Protein AF-A0A2N9AZY4-F1 (afdb_monomer_lite)

Secondary structure (DSSP, 8-state):
--GGGTT---EEEE-SSEEEEEETTEEEEEEEPP-STT-----THHHHHHHHH-GGGGGG-HHHHHHHHTTSSPPP-

Organism: NCBI:txid1079985

Sequence (77 aa):
MPVRLIGRTLRATLHASELVVYDGQQEVARHERLIAKGQTRLDLDHYLEALVRKPGAFPGATALEQARSAGNFTPVP

InterPro domains:
  IPR054353 Transposase for insertion sequence element IS21-like, C-terminal domain [PF22483] (2-43)

Structure (mmCIF, N/CA/C/O backbone):
data_AF-A0A2N9AZY4-F1
#
_entry.id   AF-A0A2N9AZY4-F1
#
loop_
_atom_site.group_PDB
_atom_site.id
_atom_site.type_symbol
_atom_site.label_atom_id
_atom_site.label_alt_id
_atom_site.label_comp_id
_atom_site.label_asym_id
_atom_site.label_entity_id
_atom_site.label_seq_id
_atom_site.pdbx_PDB_ins_code
_atom_site.Cartn_x
_atom_site.Cartn_y
_atom_site.Cartn_z
_atom_site.occupancy
_atom_site.B_iso_or_equiv
_atom_site.auth_seq_id
_atom_site.auth_comp_id
_atom_site.auth_asym_id
_atom_site.auth_atom_id
_atom_site.pdbx_PDB_model_num
ATOM 1 N N . MET A 1 1 ? -5.219 -1.519 0.928 1.00 68.81 1 MET A N 1
ATOM 2 C CA . MET A 1 1 ? -4.811 -0.788 2.132 1.00 68.81 1 MET A CA 1
ATOM 3 C C . MET A 1 1 ? -5.508 0.551 2.134 1.00 68.81 1 MET A C 1
ATOM 5 O O . MET A 1 1 ? -4.934 1.546 1.731 1.00 68.81 1 MET A O 1
ATOM 9 N N . PRO A 1 2 ? -6.761 0.602 2.562 1.00 73.25 2 PRO A N 1
ATOM 10 C CA . PRO A 1 2 ? -7.445 1.874 2.705 1.00 73.25 2 PRO A CA 1
ATOM 11 C C . PRO A 1 2 ? -6.869 2.668 3.888 1.00 73.25 2 PRO A C 1
ATOM 13 O O . PRO A 1 2 ? -6.563 2.104 4.943 1.00 73.25 2 PRO A O 1
ATOM 16 N N . VAL A 1 3 ? -6.747 3.984 3.707 1.00 80.81 3 VAL A N 1
ATOM 17 C CA . VAL A 1 3 ? -6.299 4.971 4.712 1.00 80.81 3 VAL A CA 1
ATOM 18 C C . VAL A 1 3 ? -7.033 4.839 6.050 1.00 80.81 3 VAL A C 1
ATOM 20 O O . VAL A 1 3 ? -6.436 5.087 7.097 1.00 80.81 3 VAL A O 1
ATOM 23 N N . ARG A 1 4 ? -8.289 4.379 6.060 1.00 80.88 4 ARG A N 1
ATOM 24 C CA . ARG A 1 4 ? -9.061 4.117 7.289 1.00 80.88 4 ARG A CA 1
ATOM 25 C C . ARG A 1 4 ? -8.406 3.171 8.310 1.00 80.88 4 ARG A C 1
ATOM 27 O O . ARG A 1 4 ? -8.863 3.106 9.447 1.00 80.88 4 ARG A O 1
ATOM 34 N N . LEU A 1 5 ? -7.394 2.393 7.916 1.00 86.31 5 LEU A N 1
ATOM 35 C CA . LEU A 1 5 ? -6.710 1.432 8.794 1.00 86.31 5 LEU A CA 1
ATOM 36 C C . LEU A 1 5 ? -5.435 1.993 9.449 1.00 86.31 5 LEU A C 1
ATOM 38 O O . LEU A 1 5 ? -4.730 1.253 10.134 1.00 86.31 5 LEU A O 1
ATOM 42 N N . ILE A 1 6 ? -5.122 3.281 9.263 1.00 85.75 6 ILE A N 1
ATOM 43 C CA . ILE A 1 6 ? -3.966 3.924 9.907 1.00 85.75 6 ILE A CA 1
ATOM 44 C C . ILE A 1 6 ? -4.026 3.745 11.4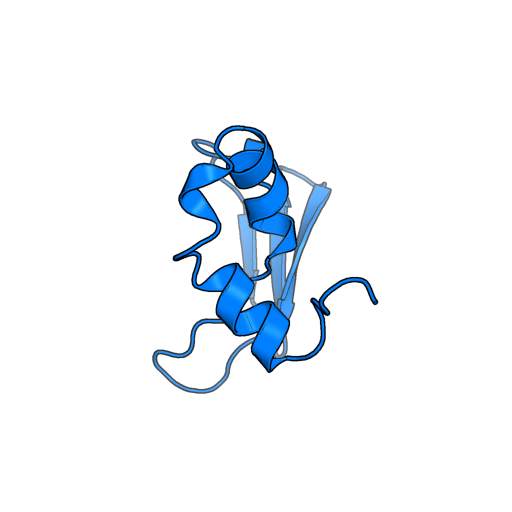32 1.00 85.75 6 ILE A C 1
ATOM 46 O O . ILE A 1 6 ? -5.068 3.931 12.059 1.00 85.75 6 ILE A O 1
ATOM 50 N N . GLY A 1 7 ? -2.885 3.386 12.028 1.00 88.50 7 GLY A N 1
ATOM 51 C CA . GLY A 1 7 ? -2.754 3.151 13.470 1.00 88.50 7 GLY A CA 1
ATOM 52 C C . GLY A 1 7 ? -3.186 1.757 13.933 1.00 88.50 7 GLY A C 1
ATOM 53 O O . GLY A 1 7 ? -3.088 1.468 15.123 1.00 88.50 7 GLY A O 1
ATOM 54 N N . ARG A 1 8 ? -3.636 0.879 13.025 1.00 90.62 8 ARG A N 1
ATOM 55 C CA . ARG A 1 8 ? -3.961 -0.519 13.338 1.00 90.62 8 ARG A CA 1
ATOM 56 C C . ARG A 1 8 ? -2.803 -1.456 13.005 1.00 90.62 8 ARG A C 1
ATOM 58 O O . ARG A 1 8 ? -2.126 -1.289 11.992 1.00 90.62 8 ARG A O 1
ATOM 65 N N . THR A 1 9 ? -2.634 -2.491 13.824 1.00 92.75 9 THR A N 1
ATOM 66 C CA . THR A 1 9 ? -1.751 -3.622 13.513 1.00 92.75 9 THR A CA 1
ATOM 67 C C . THR A 1 9 ? -2.481 -4.585 12.586 1.00 92.75 9 THR A C 1
ATOM 69 O O . THR A 1 9 ? -3.519 -5.130 12.951 1.00 92.75 9 THR A O 1
ATOM 72 N N . LEU A 1 10 ? -1.928 -4.804 11.394 1.00 92.94 10 LEU A N 1
ATOM 73 C CA . LEU A 1 10 ? -2.479 -5.705 10.382 1.00 92.94 10 LEU A CA 1
ATOM 74 C C . LEU A 1 10 ? -1.574 -6.922 10.199 1.00 92.94 10 LEU A C 1
ATOM 76 O O . LEU A 1 10 ? -0.363 -6.851 10.422 1.00 92.94 10 LEU A O 1
ATOM 80 N N . ARG A 1 11 ? -2.149 -8.037 9.744 1.00 95.00 11 ARG A N 1
ATOM 81 C CA . ARG A 1 11 ? -1.379 -9.232 9.383 1.00 95.00 11 ARG A CA 1
ATOM 82 C C . ARG A 1 11 ? -1.071 -9.205 7.893 1.00 95.00 11 ARG A C 1
ATOM 84 O O . ARG A 1 11 ? -1.994 -9.183 7.090 1.00 95.00 11 ARG A O 1
ATOM 91 N N . ALA A 1 12 ? 0.203 -9.285 7.528 1.00 93.44 12 ALA A N 1
ATOM 92 C CA . ALA A 1 12 ? 0.631 -9.450 6.143 1.00 93.44 12 ALA A CA 1
ATOM 93 C C . ALA A 1 12 ? 1.160 -10.872 5.910 1.00 93.44 12 ALA A C 1
ATOM 95 O O . ALA A 1 12 ? 1.909 -11.406 6.728 1.00 93.44 12 ALA A O 1
ATOM 96 N N . THR A 1 13 ? 0.783 -11.482 4.792 1.00 94.38 13 THR A N 1
ATOM 97 C CA . THR A 1 13 ? 1.265 -12.793 4.354 1.00 94.38 13 THR A CA 1
ATOM 98 C C . THR A 1 13 ? 1.921 -12.645 2.991 1.00 94.38 13 THR A C 1
ATOM 100 O O . THR A 1 13 ? 1.314 -12.130 2.054 1.00 94.38 13 THR A O 1
ATOM 103 N N . LEU A 1 14 ? 3.178 -13.077 2.894 1.00 92.56 14 LEU A N 1
ATOM 104 C CA . LEU A 1 14 ? 3.955 -13.049 1.662 1.00 92.56 14 LEU A CA 1
ATOM 105 C C . LEU A 1 14 ? 3.949 -14.441 1.024 1.00 92.56 14 LEU A C 1
ATOM 107 O O . LEU A 1 14 ? 4.480 -15.394 1.591 1.00 92.56 14 LEU A O 1
ATOM 111 N N . HIS A 1 15 ? 3.363 -14.535 -0.160 1.00 91.00 15 HIS A N 1
ATOM 112 C CA . HIS A 1 15 ? 3.360 -15.714 -1.014 1.00 91.00 15 HIS A CA 1
ATOM 113 C C . HIS A 1 15 ? 4.448 -15.608 -2.094 1.00 91.00 15 HIS A C 1
ATOM 115 O O . HIS A 1 15 ? 5.222 -14.649 -2.150 1.00 91.00 15 HIS A O 1
ATOM 121 N N . ALA A 1 16 ? 4.521 -16.612 -2.973 1.00 90.12 16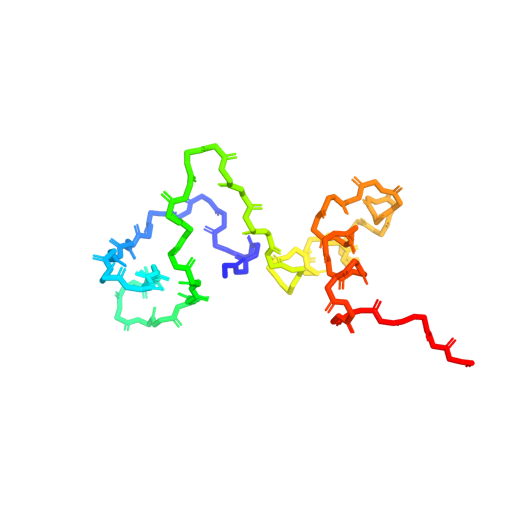 ALA A N 1
ATOM 122 C CA . ALA A 1 16 ? 5.512 -16.657 -4.044 1.00 90.12 16 ALA A CA 1
ATOM 123 C C . ALA A 1 16 ? 5.413 -15.447 -4.988 1.00 90.12 16 ALA A C 1
ATOM 125 O O . ALA A 1 16 ? 6.445 -14.853 -5.294 1.00 90.12 16 ALA A O 1
ATOM 126 N N . SER A 1 17 ? 4.195 -15.069 -5.383 1.00 90.94 17 SER A N 1
ATOM 127 C CA . SER A 1 17 ? 3.901 -14.018 -6.367 1.00 90.94 17 SER A CA 1
ATOM 128 C C . SER A 1 17 ? 3.119 -12.835 -5.803 1.00 90.94 17 SER A C 1
ATOM 130 O O . SER A 1 17 ? 2.882 -11.874 -6.526 1.00 90.94 17 SER A O 1
ATOM 132 N N . GLU A 1 18 ? 2.709 -12.872 -4.535 1.00 92.38 18 GLU A N 1
ATOM 133 C CA . GLU A 1 18 ? 1.816 -11.856 -3.979 1.00 92.38 18 GLU A CA 1
ATOM 134 C C . GLU A 1 18 ? 2.022 -11.604 -2.485 1.00 92.38 18 GLU A C 1
ATOM 136 O O . GLU A 1 18 ? 2.535 -12.445 -1.750 1.00 92.38 18 GLU A O 1
ATOM 141 N N . LEU A 1 19 ? 1.600 -10.427 -2.039 1.00 91.62 19 LEU A N 1
ATOM 142 C CA . LEU A 1 19 ? 1.489 -10.010 -0.650 1.00 91.62 19 LEU A CA 1
ATOM 143 C C . LEU A 1 19 ? 0.011 -9.747 -0.357 1.00 91.62 19 LEU A C 1
ATOM 145 O O . LEU A 1 19 ? -0.597 -8.881 -0.986 1.00 91.62 19 LEU A O 1
ATOM 149 N N . VAL A 1 20 ? -0.549 -10.444 0.626 1.00 93.44 20 VAL A N 1
ATOM 150 C CA . VAL A 1 20 ? -1.939 -10.257 1.063 1.00 93.44 20 VAL A CA 1
ATOM 151 C C . VAL A 1 20 ? -1.947 -9.689 2.476 1.00 93.44 20 VAL A C 1
ATOM 153 O O . VAL A 1 20 ? -1.204 -10.161 3.337 1.00 93.44 20 VAL A O 1
ATOM 156 N N . VAL A 1 21 ? -2.772 -8.676 2.735 1.00 92.50 21 VAL A N 1
ATOM 157 C CA . VAL A 1 21 ? -2.909 -8.071 4.068 1.00 92.50 21 VAL A CA 1
ATOM 158 C C . VAL A 1 21 ? -4.322 -8.243 4.584 1.00 92.50 21 VAL A C 1
ATOM 160 O O . VAL A 1 21 ? -5.298 -8.056 3.857 1.00 92.50 21 VAL A O 1
ATOM 163 N N . TYR A 1 22 ? -4.405 -8.559 5.871 1.00 93.12 22 TYR A N 1
ATOM 164 C CA . TYR A 1 22 ? -5.626 -8.868 6.586 1.00 93.12 22 TYR A CA 1
ATOM 165 C C . TYR A 1 22 ? -5.823 -7.945 7.795 1.00 93.12 22 TYR A C 1
ATOM 167 O O . TYR A 1 22 ? -4.885 -7.712 8.565 1.00 93.12 22 TYR A O 1
ATOM 175 N N . ASP A 1 23 ? -7.062 -7.487 7.987 1.00 92.75 23 ASP A N 1
ATOM 176 C CA . ASP A 1 23 ? -7.575 -6.951 9.256 1.00 92.75 23 ASP A CA 1
ATOM 177 C C . ASP A 1 23 ? -8.397 -8.063 9.931 1.00 92.75 23 ASP A C 1
ATOM 179 O O . ASP A 1 23 ? -9.507 -8.394 9.505 1.00 92.75 23 ASP A O 1
ATOM 183 N N . GLY A 1 24 ? -7.799 -8.748 10.908 1.00 91.56 24 GLY A N 1
A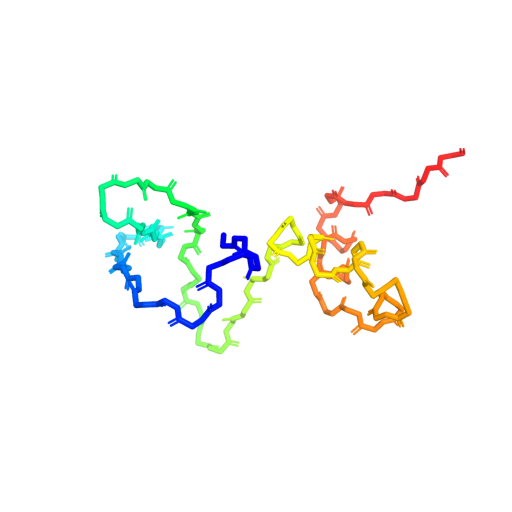TOM 184 C CA . GLY A 1 24 ? -8.341 -10.000 11.442 1.00 91.56 24 GLY A CA 1
ATOM 185 C C . GLY A 1 24 ? -8.393 -11.105 10.376 1.00 91.56 24 GLY A C 1
ATOM 186 O O . GLY A 1 24 ? -7.354 -11.563 9.896 1.00 91.56 24 GLY A O 1
ATOM 187 N N . GLN A 1 25 ? -9.603 -11.549 10.022 1.00 93.62 25 GLN A N 1
ATOM 188 C CA . GLN A 1 25 ? -9.833 -12.533 8.951 1.00 93.62 25 GLN A CA 1
ATOM 189 C C . GLN A 1 25 ? -10.178 -11.897 7.596 1.00 93.62 25 GLN A C 1
ATOM 191 O O . GLN A 1 25 ? -10.199 -12.596 6.587 1.00 93.62 25 GLN A O 1
ATOM 196 N N . GLN A 1 26 ? -10.420 -10.585 7.552 1.00 92.88 26 GLN A N 1
ATOM 197 C CA . GLN A 1 26 ? -10.816 -9.890 6.332 1.00 92.88 26 GLN A CA 1
ATOM 198 C C . GLN A 1 26 ? -9.588 -9.524 5.499 1.00 92.88 26 GLN A C 1
ATOM 200 O O . GLN A 1 26 ? -8.722 -8.798 5.980 1.00 92.88 26 GLN A O 1
ATOM 205 N N . GLU A 1 27 ? -9.538 -9.954 4.238 1.00 92.88 27 GLU A N 1
ATOM 206 C CA . GLU A 1 27 ? -8.565 -9.441 3.266 1.00 92.88 27 GLU A CA 1
ATOM 207 C C . GLU A 1 27 ? -8.876 -7.967 2.962 1.00 92.88 27 GLU A C 1
ATOM 209 O O . GLU A 1 27 ? -10.003 -7.622 2.597 1.00 92.88 27 GLU A O 1
ATOM 214 N N . VAL A 1 28 ? -7.889 -7.088 3.149 1.00 91.12 28 VAL A N 1
ATOM 215 C CA . VAL A 1 28 ? -8.028 -5.629 2.967 1.00 91.12 28 VAL A CA 1
ATOM 216 C C . VAL A 1 28 ? -7.163 -5.070 1.841 1.00 91.12 28 VAL A C 1
ATOM 218 O O . VAL A 1 28 ? -7.311 -3.895 1.485 1.00 91.12 28 VAL A O 1
ATOM 221 N N . ALA A 1 29 ? -6.243 -5.877 1.309 1.00 90.06 29 ALA A N 1
ATOM 222 C CA . ALA A 1 29 ? -5.673 -5.715 -0.024 1.00 90.06 29 ALA A CA 1
ATOM 223 C C . ALA A 1 29 ? -4.700 -6.838 -0.375 1.00 90.06 29 ALA A C 1
ATOM 225 O O . ALA A 1 29 ? -4.187 -7.557 0.487 1.00 90.06 29 ALA A O 1
ATOM 226 N N . ARG A 1 30 ? -4.411 -6.893 -1.670 1.00 91.00 30 ARG A N 1
ATOM 227 C CA . ARG A 1 30 ? -3.530 -7.842 -2.325 1.00 91.00 30 ARG A CA 1
ATOM 228 C C . ARG A 1 30 ? -2.642 -7.094 -3.303 1.00 91.00 30 ARG A C 1
ATOM 230 O O . ARG A 1 30 ? -3.109 -6.224 -4.031 1.00 91.00 30 ARG A O 1
ATOM 237 N N . HIS A 1 31 ? -1.364 -7.431 -3.298 1.00 89.56 31 HIS A N 1
ATOM 238 C CA . HIS A 1 31 ? -0.356 -6.829 -4.154 1.00 89.56 31 HIS A CA 1
ATOM 239 C C . HIS A 1 31 ? 0.466 -7.909 -4.828 1.00 89.56 31 HIS A C 1
ATOM 241 O O . HIS A 1 31 ? 0.769 -8.924 -4.210 1.00 89.56 31 HIS A O 1
ATOM 247 N N . GLU A 1 32 ? 0.903 -7.661 -6.055 1.00 89.50 32 GLU A N 1
ATOM 248 C CA . GLU A 1 32 ? 1.951 -8.472 -6.660 1.00 89.50 32 GLU A CA 1
ATOM 249 C C . GLU A 1 32 ? 3.255 -8.337 -5.859 1.00 89.50 32 GLU A C 1
ATOM 251 O O . GLU A 1 32 ? 3.618 -7.259 -5.374 1.00 89.50 32 GLU A O 1
ATOM 256 N N . ARG A 1 33 ? 3.981 -9.445 -5.721 1.00 87.69 33 ARG A N 1
ATOM 257 C CA . ARG A 1 33 ? 5.302 -9.455 -5.111 1.00 87.69 33 ARG A CA 1
ATOM 258 C C . ARG A 1 33 ? 6.323 -8.926 -6.109 1.00 87.69 33 ARG A C 1
ATOM 260 O O . ARG A 1 33 ? 6.638 -9.567 -7.106 1.00 87.69 33 ARG A O 1
ATOM 267 N N . LEU A 1 34 ? 6.928 -7.799 -5.763 1.00 86.94 34 LEU A N 1
ATOM 268 C CA . LEU A 1 34 ? 8.036 -7.237 -6.524 1.00 86.94 34 LEU A CA 1
ATOM 269 C C . LEU A 1 34 ? 9.317 -8.028 -6.224 1.00 86.94 34 LEU A C 1
ATOM 271 O O . LEU A 1 34 ? 9.715 -8.172 -5.068 1.00 86.94 34 LEU A O 1
ATOM 275 N N . ILE A 1 35 ? 9.954 -8.561 -7.268 1.00 83.19 35 ILE A N 1
ATOM 276 C CA . ILE A 1 35 ? 11.131 -9.440 -7.142 1.00 83.19 35 ILE A CA 1
ATOM 277 C C . ILE A 1 35 ? 12.442 -8.641 -7.037 1.00 83.19 35 ILE A C 1
ATOM 279 O O . ILE A 1 35 ? 13.414 -9.112 -6.446 1.00 83.19 35 ILE A O 1
ATOM 283 N N . ALA A 1 36 ? 12.481 -7.416 -7.568 1.00 83.88 36 ALA A N 1
ATOM 284 C CA . ALA A 1 36 ? 13.675 -6.575 -7.550 1.00 83.88 36 ALA A CA 1
ATOM 285 C C . ALA A 1 36 ? 13.789 -5.732 -6.265 1.00 83.88 36 ALA A C 1
ATOM 287 O O . ALA A 1 36 ? 12.813 -5.177 -5.755 1.00 83.88 36 ALA A O 1
ATOM 288 N N . LYS A 1 37 ? 15.019 -5.602 -5.754 1.00 81.00 37 LYS A N 1
ATOM 289 C CA . LYS A 1 37 ? 15.324 -4.843 -4.534 1.00 81.00 37 LYS A CA 1
ATOM 290 C C . LYS A 1 37 ? 15.009 -3.353 -4.720 1.00 81.00 37 LYS A C 1
ATOM 292 O O . LYS A 1 37 ? 15.379 -2.760 -5.727 1.00 81.00 37 LYS A O 1
ATOM 297 N N . GLY A 1 38 ? 14.366 -2.750 -3.719 1.00 81.25 38 GLY A N 1
ATOM 298 C CA . GLY A 1 38 ? 14.054 -1.315 -3.697 1.00 81.25 38 GLY A CA 1
ATOM 299 C C . GLY A 1 38 ? 12.860 -0.900 -4.561 1.00 81.25 38 GLY A C 1
ATOM 300 O O . GLY A 1 38 ? 12.551 0.286 -4.629 1.00 81.25 38 GLY A O 1
ATOM 301 N N . GLN A 1 39 ? 12.172 -1.847 -5.205 1.00 84.56 39 GLN A N 1
ATOM 302 C CA . GLN A 1 39 ? 10.954 -1.541 -5.946 1.00 84.56 39 GLN A CA 1
ATOM 303 C C . GLN A 1 39 ? 9.798 -1.223 -4.998 1.00 84.56 39 GLN A C 1
ATOM 305 O O . GLN A 1 39 ? 9.635 -1.852 -3.953 1.00 84.56 39 GLN A O 1
ATOM 310 N N . THR A 1 40 ? 8.981 -0.251 -5.394 1.00 84.75 40 THR A N 1
ATOM 311 C CA . THR A 1 40 ? 7.767 0.140 -4.677 1.00 84.75 40 THR A CA 1
ATOM 312 C C . THR A 1 40 ? 6.629 0.274 -5.674 1.00 84.75 40 THR A C 1
ATOM 314 O O . THR A 1 40 ? 6.731 1.039 -6.634 1.00 84.75 40 THR A O 1
ATOM 317 N N . ARG A 1 41 ? 5.529 -0.435 -5.415 1.00 85.81 41 ARG A N 1
ATOM 318 C CA . ARG A 1 41 ? 4.277 -0.296 -6.156 1.00 85.81 41 ARG A CA 1
ATOM 319 C C . ARG A 1 41 ? 3.208 0.228 -5.214 1.00 85.81 41 ARG A C 1
ATOM 321 O O . ARG A 1 41 ? 2.823 -0.448 -4.263 1.00 85.81 41 ARG A O 1
ATOM 328 N N . LEU A 1 42 ? 2.770 1.447 -5.482 1.00 87.25 42 LEU A N 1
ATOM 329 C CA . LEU A 1 42 ? 1.686 2.102 -4.779 1.00 87.25 42 LEU A CA 1
ATOM 330 C C . LEU A 1 42 ? 0.401 1.877 -5.565 1.00 87.25 42 LEU A C 1
ATOM 332 O O . LEU A 1 42 ? 0.353 2.072 -6.779 1.00 87.25 42 LEU A O 1
ATOM 336 N N . ASP A 1 43 ? -0.634 1.463 -4.852 1.00 87.06 43 ASP A N 1
ATOM 337 C CA . ASP A 1 43 ? -1.986 1.409 -5.384 1.00 87.06 43 ASP A CA 1
ATOM 338 C C . ASP A 1 43 ? -2.669 2.743 -5.078 1.00 87.06 43 ASP A C 1
ATOM 340 O O . ASP A 1 43 ? -2.672 3.171 -3.925 1.00 87.06 43 ASP A O 1
ATOM 344 N N . LEU A 1 44 ? -3.199 3.430 -6.092 1.00 86.12 44 LEU A N 1
ATOM 345 C CA . LEU A 1 44 ? -3.838 4.731 -5.904 1.00 86.12 44 LEU A CA 1
ATOM 346 C C . LEU A 1 44 ? -5.112 4.628 -5.060 1.00 86.12 44 LEU A C 1
ATOM 348 O O . LEU A 1 44 ? -5.341 5.507 -4.225 1.00 86.12 44 LEU A O 1
ATOM 352 N N . ASP A 1 45 ? -5.887 3.550 -5.196 1.00 85.44 45 ASP A N 1
ATOM 353 C CA . ASP A 1 45 ? -7.169 3.371 -4.501 1.00 85.44 45 ASP A CA 1
ATOM 354 C C . ASP A 1 45 ? -6.995 3.380 -2.979 1.00 85.44 45 ASP A C 1
ATOM 356 O O . ASP A 1 45 ? -7.880 3.780 -2.222 1.00 85.44 45 ASP A O 1
ATOM 360 N N . HIS A 1 46 ? -5.798 3.025 -2.517 1.00 84.56 46 HIS A N 1
ATOM 361 C CA . HIS A 1 46 ? -5.421 3.044 -1.108 1.00 84.56 46 HIS A CA 1
ATOM 362 C C . HIS A 1 46 ? -5.362 4.457 -0.529 1.00 84.56 46 HIS A C 1
ATOM 364 O O . HIS A 1 46 ? -5.605 4.644 0.663 1.00 84.56 46 HIS A O 1
ATOM 370 N N . TYR A 1 47 ? -5.071 5.450 -1.368 1.00 84.06 47 TYR A N 1
ATOM 371 C CA . TYR A 1 47 ? -4.880 6.841 -0.974 1.00 84.06 47 TYR A CA 1
ATOM 372 C C . TYR A 1 47 ? -6.084 7.719 -1.300 1.00 84.06 47 TYR A C 1
ATOM 374 O O . TYR A 1 47 ? -6.185 8.803 -0.727 1.00 84.06 47 TYR A O 1
ATOM 382 N N . LEU A 1 48 ? -7.004 7.277 -2.167 1.00 85.75 48 LEU A N 1
ATOM 383 C CA . LEU A 1 48 ? -8.145 8.091 -2.598 1.00 85.75 48 LEU A CA 1
ATOM 384 C C . LEU A 1 48 ? -8.974 8.613 -1.421 1.00 85.75 48 LEU A C 1
ATOM 386 O O . LEU A 1 48 ? -9.336 9.781 -1.420 1.00 85.75 48 LEU A O 1
ATOM 390 N N . GLU A 1 49 ? -9.191 7.819 -0.374 1.00 84.69 49 GLU A N 1
ATOM 391 C CA . GLU A 1 49 ? -9.908 8.272 0.827 1.00 84.69 49 GLU A CA 1
ATOM 392 C C . GLU A 1 49 ? -9.206 9.462 1.522 1.00 84.69 49 GLU A C 1
ATOM 394 O O . GLU A 1 49 ? -9.845 10.459 1.870 1.00 84.69 49 GLU A O 1
ATOM 399 N 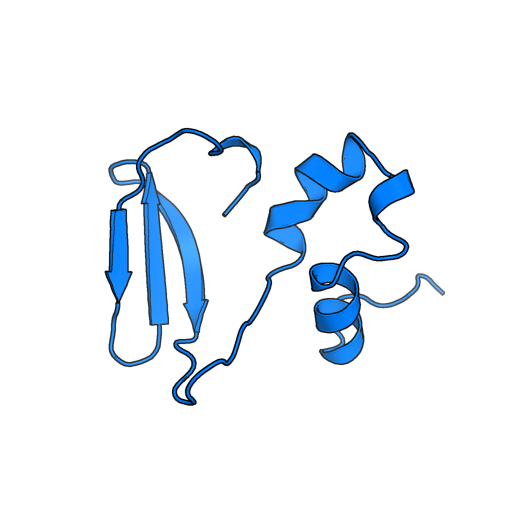N . ALA A 1 50 ? -7.874 9.413 1.668 1.00 84.88 50 ALA A N 1
ATOM 400 C CA . ALA A 1 50 ? -7.102 10.543 2.196 1.00 84.88 50 ALA A CA 1
ATOM 401 C C . ALA A 1 50 ? -7.123 11.743 1.244 1.00 84.88 50 ALA A C 1
ATOM 403 O O . ALA A 1 50 ? -7.229 12.887 1.690 1.00 84.88 50 ALA A O 1
ATOM 404 N N . LEU A 1 51 ? -6.999 11.487 -0.058 1.00 84.56 51 LEU A N 1
ATOM 405 C CA . LEU A 1 51 ? -6.917 12.520 -1.084 1.00 84.56 51 LEU A CA 1
ATOM 406 C C . LEU A 1 51 ? -8.264 13.222 -1.297 1.00 84.56 51 LEU A C 1
ATOM 408 O O . LEU A 1 51 ? -8.278 14.423 -1.533 1.00 84.56 51 LEU A O 1
ATOM 412 N N . VAL A 1 52 ? -9.394 12.538 -1.107 1.00 85.88 52 VAL A N 1
ATOM 413 C CA . VAL A 1 52 ? -10.730 13.158 -1.052 1.00 85.88 52 VAL A CA 1
ATOM 414 C C . VAL A 1 52 ? -10.823 14.122 0.130 1.00 85.88 52 VAL A C 1
ATOM 416 O O . VAL A 1 52 ? -11.313 15.239 -0.022 1.00 85.88 52 VAL A O 1
ATOM 419 N N . ARG A 1 53 ? -10.300 13.741 1.303 1.00 86.31 53 ARG A N 1
ATOM 420 C CA . ARG A 1 53 ? -10.261 14.632 2.476 1.00 86.31 53 ARG A CA 1
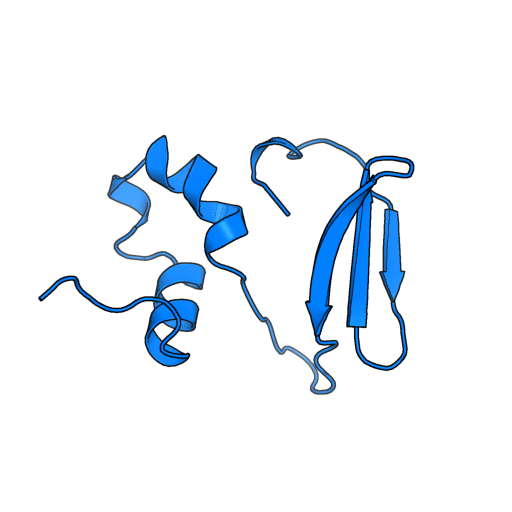ATOM 421 C C . ARG A 1 53 ? -9.287 15.802 2.296 1.00 86.31 53 ARG A C 1
ATOM 423 O O . ARG A 1 53 ? -9.505 16.868 2.868 1.00 86.31 53 ARG A O 1
ATOM 430 N N . LYS A 1 54 ? -8.207 15.615 1.531 1.00 87.12 54 LYS A N 1
ATOM 431 C CA . LYS A 1 54 ? -7.189 16.642 1.265 1.00 87.12 54 LYS A CA 1
ATOM 432 C C . LYS A 1 54 ? -6.816 16.696 -0.226 1.00 87.12 54 LYS A C 1
ATOM 434 O O . LYS A 1 54 ? -5.722 16.259 -0.596 1.00 87.12 54 LYS A O 1
ATOM 439 N N . PRO A 1 55 ? -7.659 17.315 -1.076 1.00 86.75 55 PRO A N 1
ATOM 440 C CA . PRO A 1 55 ? -7.449 17.315 -2.526 1.00 86.75 55 PRO A CA 1
ATOM 441 C C . PRO A 1 55 ? -6.157 18.004 -2.969 1.00 86.75 55 PRO A C 1
ATOM 443 O O . PRO A 1 55 ? -5.545 17.605 -3.954 1.00 86.75 55 PRO A O 1
ATOM 446 N N . GLY A 1 56 ? -5.674 18.990 -2.205 1.00 87.75 56 GLY A N 1
ATOM 447 C CA . GLY A 1 56 ? -4.410 19.679 -2.490 1.00 87.75 56 GLY A CA 1
ATOM 448 C C . GLY A 1 56 ? -3.162 18.785 -2.454 1.00 87.75 56 GLY A C 1
ATOM 449 O O . GLY A 1 56 ? -2.097 19.234 -2.856 1.00 87.75 56 GLY A O 1
ATOM 450 N N . ALA A 1 57 ? -3.266 17.536 -1.986 1.00 87.69 57 ALA A N 1
ATOM 451 C CA . ALA A 1 57 ? -2.175 16.562 -2.022 1.00 87.69 57 ALA A CA 1
ATOM 452 C C . ALA A 1 57 ? -2.107 15.757 -3.336 1.00 87.69 57 ALA A C 1
ATOM 454 O O . ALA A 1 57 ? -1.111 15.076 -3.571 1.00 87.69 57 ALA A O 1
ATOM 455 N N . PHE A 1 58 ? -3.123 15.838 -4.206 1.00 85.31 58 PHE A N 1
ATOM 456 C CA . PHE A 1 58 ? -3.110 15.160 -5.507 1.00 85.31 58 PHE A CA 1
ATOM 457 C C . PHE A 1 58 ? -1.930 15.572 -6.407 1.00 85.31 58 PHE A C 1
ATOM 459 O O . PHE A 1 58 ? -1.291 14.670 -6.949 1.00 85.31 58 PHE A O 1
ATOM 466 N N . PRO A 1 59 ? -1.590 16.872 -6.567 1.00 84.00 59 PRO A N 1
ATOM 467 C CA . PRO A 1 59 ? -0.562 17.319 -7.519 1.00 84.00 59 PRO A CA 1
ATOM 468 C C . PRO A 1 59 ? 0.893 16.892 -7.237 1.00 84.00 59 PRO A C 1
ATOM 470 O O . PRO A 1 59 ? 1.782 17.329 -7.955 1.00 84.00 59 PRO A O 1
ATOM 473 N N . GLY A 1 60 ? 1.155 16.048 -6.237 1.00 83.44 60 GLY A N 1
ATOM 474 C CA . GLY A 1 60 ? 2.474 15.444 -5.989 1.00 83.44 60 GLY A CA 1
ATOM 475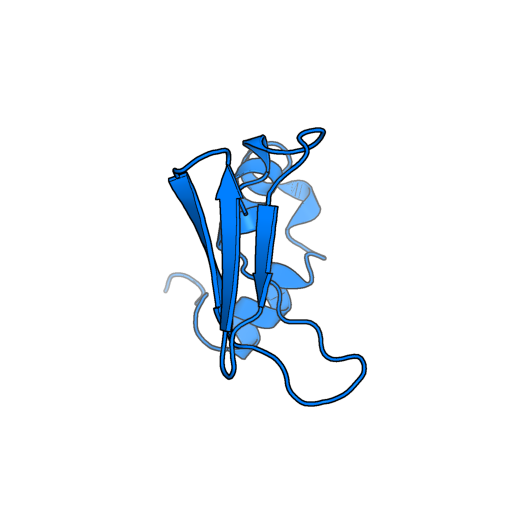 C C . GLY A 1 60 ? 2.388 14.014 -5.451 1.00 83.44 60 GLY A C 1
ATOM 476 O O . GLY A 1 60 ? 3.322 13.522 -4.821 1.00 83.44 60 GLY A O 1
ATOM 477 N N . ALA A 1 61 ? 1.238 13.356 -5.618 1.00 89.00 61 ALA A N 1
ATOM 478 C CA . ALA A 1 61 ? 1.036 12.011 -5.107 1.00 89.00 61 ALA A CA 1
ATOM 479 C C . ALA A 1 61 ? 1.734 10.985 -6.012 1.00 89.00 61 ALA A C 1
ATOM 481 O O . ALA A 1 61 ? 1.255 10.688 -7.106 1.00 89.00 61 ALA A O 1
ATOM 482 N N . THR A 1 62 ? 2.802 10.355 -5.518 1.00 90.38 62 THR A N 1
ATOM 483 C CA . THR A 1 62 ? 3.521 9.292 -6.246 1.00 90.38 62 THR A CA 1
ATOM 484 C C . THR A 1 62 ? 2.600 8.139 -6.664 1.00 90.38 62 THR A C 1
ATOM 486 O O . THR A 1 62 ? 2.765 7.572 -7.739 1.00 90.38 62 THR A O 1
ATOM 489 N N . ALA A 1 63 ? 1.581 7.809 -5.861 1.00 87.75 63 ALA A N 1
ATOM 490 C CA . ALA A 1 63 ? 0.591 6.793 -6.226 1.00 87.75 63 ALA A CA 1
ATOM 491 C C . ALA A 1 63 ? -0.225 7.187 -7.473 1.00 87.75 63 ALA A C 1
ATOM 493 O O . ALA A 1 63 ? -0.513 6.340 -8.315 1.00 87.75 63 ALA A O 1
ATOM 494 N N . LEU A 1 64 ? -0.546 8.478 -7.628 1.00 88.62 64 LEU A N 1
ATOM 495 C CA . LEU A 1 64 ? -1.239 8.993 -8.810 1.00 88.62 64 LEU A CA 1
ATOM 496 C C . LEU A 1 64 ? -0.320 8.977 -10.036 1.00 88.62 64 LEU A C 1
ATOM 498 O O . LEU A 1 64 ? -0.749 8.582 -11.118 1.00 88.62 64 LEU A O 1
ATOM 502 N N . GLU A 1 65 ? 0.942 9.372 -9.875 1.00 89.88 65 GLU A N 1
ATOM 503 C CA . GLU A 1 65 ? 1.945 9.315 -10.947 1.00 89.88 65 GLU A CA 1
ATOM 504 C C . GLU A 1 65 ? 2.149 7.881 -11.455 1.00 89.88 65 GLU A C 1
ATOM 506 O O . GLU A 1 65 ? 2.140 7.641 -12.666 1.00 89.88 65 GLU A O 1
ATOM 511 N N . GLN A 1 66 ? 2.260 6.910 -10.540 1.00 90.25 66 GLN A N 1
ATOM 512 C CA . GLN A 1 66 ? 2.368 5.492 -10.885 1.00 90.25 66 GLN A CA 1
ATOM 513 C C . GLN A 1 66 ? 1.095 4.964 -11.561 1.00 90.25 66 GLN A C 1
ATOM 515 O O . GLN A 1 66 ? 1.197 4.232 -12.543 1.00 90.25 66 GLN A O 1
ATOM 520 N N . ALA A 1 67 ? -0.097 5.340 -11.083 1.00 88.44 67 ALA A N 1
ATOM 521 C CA . ALA A 1 67 ? -1.362 4.921 -11.689 1.00 88.44 67 ALA A CA 1
ATOM 522 C C . ALA A 1 67 ? -1.548 5.483 -13.107 1.00 88.44 67 ALA A C 1
ATOM 524 O O . ALA A 1 67 ? -1.978 4.753 -13.999 1.00 88.44 67 ALA A O 1
ATOM 525 N N . ARG A 1 68 ? -1.157 6.743 -13.337 1.00 89.00 68 ARG A N 1
ATOM 526 C CA . ARG A 1 68 ? -1.139 7.363 -14.673 1.00 89.00 68 ARG A CA 1
ATOM 527 C C . ARG A 1 68 ? -0.155 6.665 -15.605 1.00 89.00 68 ARG A C 1
ATOM 529 O O . ARG A 1 68 ? -0.527 6.300 -16.713 1.00 89.00 68 ARG A O 1
ATOM 536 N N . SER A 1 69 ? 1.070 6.430 -15.137 1.00 87.44 69 SER A N 1
ATOM 537 C CA . SER A 1 69 ? 2.110 5.739 -15.915 1.00 87.44 69 SER A CA 1
ATOM 538 C C . SER A 1 69 ? 1.713 4.304 -16.274 1.00 87.44 69 SER A C 1
ATOM 540 O O . SER A 1 69 ? 2.079 3.811 -17.334 1.00 87.44 69 SER A O 1
ATOM 542 N N . ALA A 1 70 ? 0.939 3.645 -15.407 1.00 85.75 70 ALA A N 1
ATOM 543 C CA . ALA A 1 70 ? 0.401 2.308 -15.637 1.00 85.75 70 ALA A CA 1
ATOM 544 C C . ALA A 1 70 ? -0.885 2.285 -16.490 1.00 85.75 70 ALA A C 1
ATOM 546 O O . ALA A 1 70 ? -1.382 1.204 -16.780 1.00 85.75 70 ALA A O 1
ATOM 547 N N . GLY A 1 71 ? -1.448 3.441 -16.866 1.00 83.25 71 GLY A N 1
ATOM 548 C CA . GLY A 1 71 ? -2.700 3.531 -17.630 1.00 83.25 71 GLY A CA 1
ATOM 549 C C . GLY A 1 71 ? -3.980 3.290 -16.816 1.00 83.25 71 GLY A C 1
ATOM 550 O O . GLY A 1 71 ? -5.072 3.344 -17.371 1.00 83.25 71 GLY A O 1
ATOM 551 N N . ASN A 1 72 ? -3.871 3.084 -15.502 1.00 80.81 72 ASN A N 1
ATOM 552 C CA . ASN A 1 72 ? -5.004 2.802 -14.612 1.00 80.81 72 ASN A CA 1
ATOM 553 C C . ASN A 1 72 ? -5.741 4.071 -14.147 1.00 80.81 72 ASN A C 1
ATOM 555 O O . ASN A 1 72 ? -6.747 3.979 -13.450 1.00 80.81 72 ASN A O 1
ATOM 559 N N . PHE A 1 73 ? -5.232 5.257 -14.489 1.00 81.25 73 PHE A N 1
ATOM 560 C CA . PHE A 1 73 ? -5.852 6.536 -14.157 1.00 81.25 73 PHE A CA 1
ATOM 561 C C . PHE A 1 73 ? -5.708 7.503 -15.332 1.00 81.25 73 PHE A C 1
ATOM 563 O O . PHE A 1 73 ? -4.673 8.155 -15.496 1.00 81.25 73 PHE A O 1
ATOM 570 N N . THR A 1 74 ? -6.735 7.575 -16.173 1.00 75.06 74 THR A N 1
ATOM 571 C CA . THR A 1 74 ? -6.771 8.446 -17.350 1.00 75.06 74 THR A CA 1
ATOM 572 C C . THR A 1 74 ? -7.485 9.765 -17.040 1.00 75.06 74 THR A C 1
ATOM 574 O O . THR A 1 74 ? -8.399 9.797 -16.212 1.00 75.06 74 THR A O 1
ATOM 577 N N . PRO A 1 75 ? -7.076 10.885 -17.663 1.00 69.94 75 PRO A N 1
ATOM 578 C CA . PRO A 1 75 ? -7.880 12.099 -17.634 1.00 69.94 75 PRO A CA 1
ATOM 579 C C . PRO A 1 75 ? -9.235 11.830 -18.301 1.00 69.94 75 PRO A C 1
ATOM 581 O O . PRO A 1 75 ? -9.310 11.116 -19.302 1.00 69.94 75 PRO A O 1
ATOM 584 N N . VAL A 1 76 ? -10.297 12.387 -17.721 1.00 69.75 76 VAL A N 1
ATOM 585 C CA . VAL A 1 76 ? -11.638 12.339 -18.313 1.00 69.75 76 VAL A CA 1
ATOM 586 C C . VAL A 1 76 ? -11.599 13.157 -19.615 1.00 69.75 76 VAL A C 1
ATOM 588 O O . VAL A 1 76 ? -11.040 14.257 -19.577 1.00 69.75 76 VAL A O 1
ATOM 591 N N . PRO A 1 77 ? -12.095 12.620 -20.745 1.00 58.78 77 PRO A N 1
ATOM 592 C CA . PRO A 1 77 ? -12.125 13.333 -22.021 1.00 58.78 77 PRO A CA 1
ATOM 593 C C . PRO A 1 77 ? -13.032 14.569 -21.996 1.00 58.78 77 PRO A C 1
ATOM 595 O O . PRO A 1 77 ? -13.991 14.595 -21.189 1.00 58.78 77 PRO A O 1
#

pLDDT: mean 86.48, std 6.35, range [58.78, 95.0]

Foldseek 3Di:
DAPVCPPHDWDWDDDPFKIWIDDVPDTPDMDTDDPDPPDDAAAVNNCVVVCVVPVVCQVPDPNNVNCVVVVNDDDDD

Radius of gyration: 13.93 Å; chains: 1; bounding box: 27×36×36 Å